Protein AF-G1VY00-F1 (afdb_monomer_lite)

Secondary structure (DSSP, 8-state):
------SHHHHHHHHHHHHHHT-TT-HHHHHHHHHHHHHH-HHHHHHHHHHHHHHTT-

pLDDT: mean 87.54, std 12.27, range [51.66, 95.81]

Radius of gyration: 11.23 Å; chains: 1; bounding box: 23×22×33 Å

Structure (mmCIF, N/CA/C/O backbone):
data_AF-G1VY00-F1
#
_entry.id   AF-G1VY00-F1
#
loop_
_atom_site.group_PDB
_atom_site.id
_atom_site.type_symbol
_atom_site.label_atom_id
_atom_site.label_alt_id
_atom_site.label_comp_id
_atom_site.label_asym_id
_atom_site.label_entity_id
_atom_site.label_seq_id
_atom_site.pdbx_PDB_ins_code
_atom_site.Cartn_x
_atom_site.Cartn_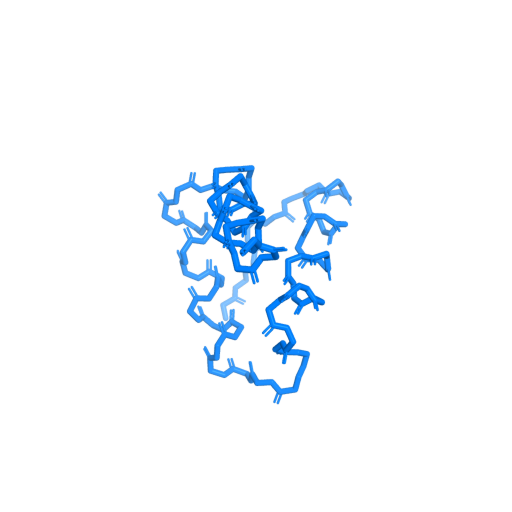y
_atom_site.Cartn_z
_atom_site.occupancy
_atom_site.B_iso_or_equiv
_atom_site.auth_seq_id
_atom_site.auth_comp_id
_atom_site.auth_asym_id
_atom_site.auth_atom_id
_atom_site.pdbx_PDB_model_num
ATOM 1 N N . MET A 1 1 ? 6.529 10.865 6.890 1.00 52.66 1 MET A N 1
ATOM 2 C CA . MET A 1 1 ? 5.096 10.909 7.259 1.00 52.66 1 MET A CA 1
ATOM 3 C C . MET A 1 1 ? 4.780 9.707 8.130 1.00 52.66 1 MET A C 1
ATOM 5 O O . MET A 1 1 ? 5.440 8.688 7.983 1.00 52.66 1 MET A O 1
ATOM 9 N N . LYS A 1 2 ? 3.854 9.832 9.084 1.00 53.22 2 LYS A N 1
ATOM 10 C CA . LYS A 1 2 ? 3.422 8.709 9.927 1.00 53.22 2 LYS A CA 1
ATOM 11 C C . LYS A 1 2 ? 2.226 8.069 9.216 1.00 53.22 2 LYS A C 1
ATOM 13 O O . LYS A 1 2 ? 1.242 8.767 9.025 1.00 53.22 2 LYS A O 1
ATOM 18 N N . ARG A 1 3 ? 2.343 6.808 8.788 1.00 61.88 3 ARG A N 1
ATOM 19 C CA . ARG A 1 3 ? 1.278 6.085 8.071 1.00 61.88 3 ARG A CA 1
ATOM 20 C C . ARG A 1 3 ? 0.063 5.892 8.976 1.00 61.88 3 ARG A C 1
ATOM 22 O O . ARG A 1 3 ? 0.218 5.467 10.122 1.00 61.88 3 ARG A O 1
ATOM 29 N N . THR A 1 4 ? -1.124 6.187 8.460 1.00 66.81 4 THR A N 1
ATOM 30 C CA . THR A 1 4 ? -2.397 6.141 9.196 1.00 66.81 4 THR A CA 1
ATOM 31 C C . THR A 1 4 ? -3.102 4.778 9.096 1.00 66.81 4 THR A C 1
ATOM 33 O O . THR A 1 4 ? -4.306 4.683 9.308 1.00 66.81 4 THR A O 1
ATOM 36 N N . PHE A 1 5 ? -2.369 3.705 8.783 1.00 65.56 5 PHE A N 1
ATOM 37 C CA . PHE A 1 5 ? -2.891 2.336 8.665 1.00 65.56 5 PHE A CA 1
ATOM 38 C C . PHE A 1 5 ? -2.830 1.671 10.048 1.00 65.56 5 PHE A C 1
ATOM 40 O O . PHE A 1 5 ? -1.795 1.159 10.473 1.00 65.56 5 PHE A O 1
ATOM 47 N N . LEU A 1 6 ? -3.905 1.804 10.826 1.00 65.88 6 LEU A N 1
ATOM 48 C CA . LEU A 1 6 ? -3.892 1.526 12.268 1.00 65.88 6 LEU A CA 1
ATOM 49 C C . LEU A 1 6 ? -4.034 0.034 12.618 1.00 65.88 6 LEU A C 1
ATOM 51 O O . LEU A 1 6 ? -3.818 -0.325 13.778 1.00 65.88 6 LEU A O 1
ATOM 55 N N . SER A 1 7 ? -4.388 -0.835 11.662 1.00 85.69 7 SER A N 1
ATOM 56 C CA . SER A 1 7 ? -4.647 -2.258 11.920 1.00 85.69 7 SER A CA 1
ATOM 57 C C . SER A 1 7 ? -3.592 -3.205 11.323 1.00 85.69 7 SER A C 1
ATOM 59 O O . SER A 1 7 ?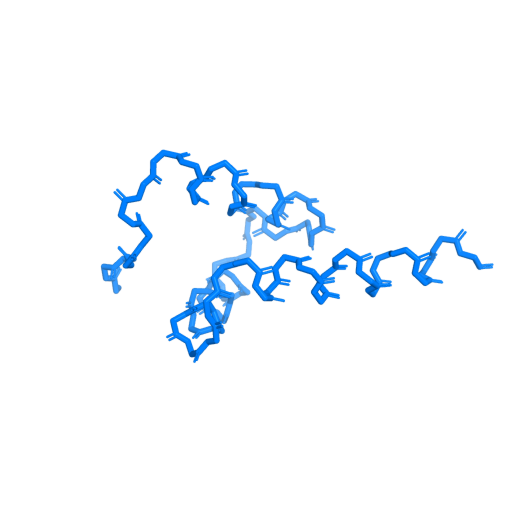 -2.936 -2.915 10.324 1.00 85.69 7 SER A O 1
ATOM 61 N N . GLU A 1 8 ? -3.444 -4.399 11.914 1.00 88.75 8 GLU A N 1
ATOM 62 C CA . GLU A 1 8 ? -2.619 -5.478 11.337 1.00 88.75 8 GLU A CA 1
ATOM 63 C C . GLU A 1 8 ? -3.117 -5.939 9.961 1.00 88.75 8 GLU A C 1
ATOM 65 O O . GLU A 1 8 ? -2.329 -6.430 9.150 1.00 88.75 8 GLU A O 1
ATOM 70 N N . GLN A 1 9 ? -4.421 -5.819 9.703 1.00 89.75 9 GLN A N 1
ATOM 71 C CA . GLN A 1 9 ? -5.013 -6.182 8.422 1.00 89.75 9 GLN A CA 1
ATOM 72 C C . GLN A 1 9 ? -4.563 -5.211 7.330 1.00 89.75 9 GLN A C 1
ATOM 74 O O . GLN A 1 9 ? -4.129 -5.666 6.272 1.00 89.75 9 GLN A O 1
ATOM 79 N N . ASP A 1 10 ? -4.571 -3.909 7.615 1.00 91.56 10 ASP A N 1
ATOM 80 C CA . ASP A 1 10 ? -4.143 -2.889 6.657 1.00 91.56 10 ASP A CA 1
ATOM 81 C C . ASP A 1 10 ? -2.673 -3.082 6.275 1.00 91.56 10 ASP A C 1
ATOM 83 O O . ASP A 1 10 ? -2.327 -3.051 5.098 1.00 91.56 10 ASP A O 1
ATOM 87 N N . ASN A 1 11 ? -1.807 -3.407 7.240 1.00 90.69 11 ASN A N 1
ATOM 88 C CA . ASN A 1 11 ? -0.397 -3.692 6.951 1.00 90.69 11 ASN A CA 1
ATOM 89 C C . ASN A 1 11 ? -0.221 -4.885 5.996 1.00 90.69 11 ASN A C 1
ATOM 91 O O . ASN A 1 11 ? 0.596 -4.834 5.081 1.00 90.69 11 ASN A O 1
ATOM 95 N N . LYS A 1 12 ? -1.026 -5.945 6.147 1.00 93.44 12 LYS A N 1
ATOM 96 C CA . LYS A 1 12 ? -0.980 -7.101 5.231 1.00 93.44 12 LYS A CA 1
ATOM 97 C C . LYS A 1 12 ? -1.456 -6.746 3.824 1.00 93.44 12 LYS A C 1
ATOM 99 O O . LYS A 1 12 ? -0.927 -7.288 2.853 1.00 93.44 12 LYS A O 1
ATOM 104 N N . ILE A 1 13 ? -2.467 -5.884 3.710 1.00 94.19 13 ILE A N 1
ATOM 105 C CA . ILE A 1 13 ? -2.956 -5.395 2.416 1.00 94.19 13 ILE A CA 1
ATOM 106 C C . ILE A 1 13 ? -1.876 -4.531 1.763 1.00 94.19 13 ILE A C 1
ATOM 108 O O . ILE A 1 13 ? -1.544 -4.751 0.602 1.00 94.19 13 ILE A O 1
ATOM 112 N N . TYR A 1 14 ? -1.267 -3.628 2.527 1.00 94.00 14 TYR A N 1
ATOM 113 C CA . TYR A 1 14 ? -0.183 -2.763 2.078 1.00 94.00 14 TYR A CA 1
ATOM 114 C C . TYR A 1 14 ? 1.010 -3.558 1.531 1.00 94.00 14 TYR A C 1
ATOM 116 O O . TYR A 1 14 ? 1.434 -3.342 0.397 1.00 9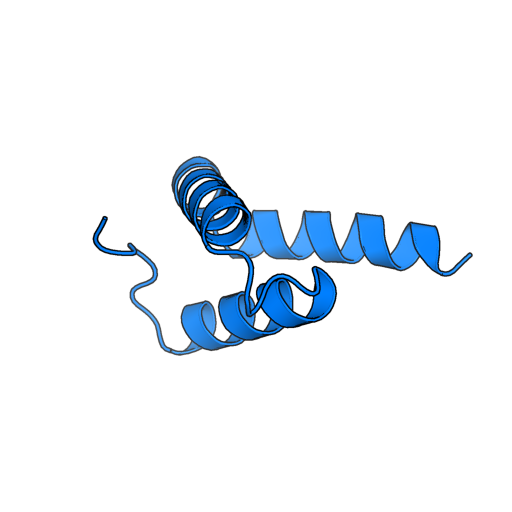4.00 14 TYR A O 1
ATOM 124 N N . ASP A 1 15 ? 1.491 -4.555 2.280 1.00 93.62 15 ASP A N 1
ATOM 125 C CA . ASP A 1 15 ? 2.582 -5.432 1.837 1.00 93.62 15 ASP A CA 1
ATOM 126 C C . ASP A 1 15 ? 2.241 -6.169 0.536 1.00 93.62 15 ASP A C 1
ATOM 128 O O . ASP A 1 15 ? 3.110 -6.448 -0.294 1.00 93.62 15 ASP A O 1
ATOM 132 N N . ARG A 1 16 ? 0.964 -6.515 0.347 1.00 94.12 16 ARG A N 1
ATOM 133 C CA . ARG A 1 16 ? 0.493 -7.176 -0.869 1.00 94.12 16 ARG A CA 1
ATOM 134 C C . ARG A 1 16 ? 0.430 -6.211 -2.046 1.00 94.12 16 ARG A C 1
ATOM 136 O O . ARG A 1 16 ? 0.799 -6.608 -3.146 1.00 94.12 16 ARG A O 1
ATOM 143 N N . ILE A 1 17 ? 0.003 -4.971 -1.813 1.00 94.69 17 ILE A N 1
ATOM 144 C CA . ILE A 1 17 ? 0.028 -3.904 -2.814 1.00 94.69 17 ILE A CA 1
ATOM 145 C C . ILE A 1 17 ? 1.460 -3.674 -3.302 1.00 94.69 17 ILE A C 1
ATOM 147 O O . ILE A 1 17 ? 1.691 -3.724 -4.508 1.00 94.69 17 ILE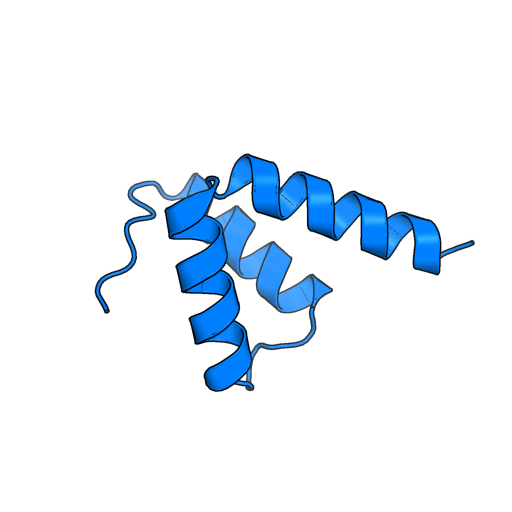 A O 1
ATOM 151 N N . ILE A 1 18 ? 2.414 -3.496 -2.381 1.00 94.56 18 ILE A N 1
ATOM 152 C CA . ILE A 1 18 ? 3.824 -3.276 -2.726 1.00 94.56 18 ILE A CA 1
ATOM 153 C C . ILE A 1 18 ? 4.346 -4.386 -3.640 1.00 94.56 18 ILE A C 1
ATOM 155 O O . ILE A 1 18 ? 4.945 -4.084 -4.668 1.00 94.56 18 ILE A O 1
ATOM 159 N N . LYS A 1 19 ? 4.057 -5.649 -3.305 1.00 94.00 19 LYS A N 1
ATOM 160 C CA . LYS A 1 19 ? 4.467 -6.814 -4.104 1.00 94.00 19 LYS A CA 1
ATOM 161 C C . LYS A 1 19 ? 3.835 -6.856 -5.490 1.00 94.00 19 LYS A C 1
ATOM 163 O O . LYS A 1 19 ? 4.488 -7.261 -6.438 1.00 94.00 19 LYS A O 1
ATOM 168 N N . ILE A 1 20 ? 2.560 -6.483 -5.612 1.00 92.31 20 ILE A N 1
ATOM 169 C CA . ILE A 1 20 ? 1.860 -6.461 -6.909 1.00 92.31 20 ILE A CA 1
ATOM 170 C C . ILE A 1 20 ? 2.416 -5.354 -7.807 1.00 92.31 20 ILE A C 1
ATOM 172 O O . ILE A 1 20 ? 2.490 -5.526 -9.021 1.00 92.31 20 ILE A O 1
ATOM 176 N N . MET A 1 21 ? 2.765 -4.214 -7.213 1.00 91.94 21 MET A N 1
ATOM 177 C CA . MET A 1 21 ? 3.331 -3.076 -7.932 1.00 91.94 21 MET A CA 1
ATOM 178 C C . MET A 1 21 ? 4.846 -3.200 -8.158 1.00 91.94 21 MET A C 1
ATOM 180 O O . MET A 1 21 ? 5.381 -2.421 -8.938 1.00 91.94 21 MET A O 1
ATOM 184 N N . GLU A 1 22 ? 5.516 -4.149 -7.493 1.00 94.31 22 GLU A N 1
ATOM 185 C CA . GLU A 1 22 ? 6.972 -4.366 -7.526 1.00 94.31 22 GLU A CA 1
ATOM 186 C C . GLU A 1 22 ? 7.781 -3.124 -7.090 1.00 94.31 22 GLU A C 1
ATOM 188 O O . GLU A 1 22 ? 8.821 -2.791 -7.660 1.00 94.31 22 GLU A O 1
ATOM 193 N N . ILE A 1 23 ? 7.292 -2.414 -6.065 1.00 94.56 23 ILE A N 1
ATOM 194 C CA . ILE A 1 23 ? 7.865 -1.140 -5.585 1.00 94.56 23 ILE A CA 1
ATOM 195 C C . ILE A 1 23 ? 8.618 -1.258 -4.251 1.00 94.56 23 ILE A C 1
ATOM 197 O O . ILE A 1 23 ? 8.845 -0.246 -3.587 1.00 94.56 23 ILE A O 1
ATOM 201 N N . GLU A 1 24 ? 9.028 -2.456 -3.814 1.00 93.25 24 GLU A N 1
ATOM 202 C CA . GLU A 1 24 ? 9.699 -2.667 -2.514 1.00 93.25 24 GLU A CA 1
ATOM 203 C C . GLU A 1 24 ? 10.920 -1.761 -2.301 1.00 93.25 24 GLU A C 1
ATOM 205 O O . GLU A 1 24 ? 11.200 -1.345 -1.176 1.00 93.25 24 GLU A O 1
ATOM 210 N N . ASN A 1 25 ? 11.641 -1.453 -3.380 1.00 93.44 25 ASN A N 1
ATOM 211 C CA . ASN A 1 25 ? 12.862 -0.649 -3.351 1.00 93.44 25 ASN A CA 1
ATOM 212 C C . ASN A 1 25 ? 12.677 0.760 -3.942 1.00 93.44 25 ASN A 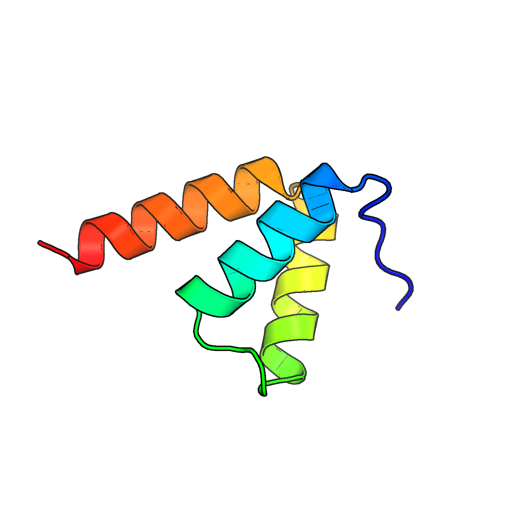C 1
ATOM 214 O O . ASN A 1 25 ? 13.658 1.488 -4.087 1.00 93.44 25 ASN A O 1
ATOM 218 N N . ASP A 1 26 ? 11.444 1.153 -4.275 1.00 95.06 26 ASP A N 1
ATOM 219 C CA . ASP A 1 26 ? 11.124 2.470 -4.825 1.00 95.06 26 ASP A CA 1
ATOM 220 C C . ASP A 1 26 ? 10.439 3.341 -3.762 1.00 95.06 26 ASP A C 1
ATOM 222 O O . ASP A 1 26 ? 9.226 3.295 -3.542 1.00 95.06 26 ASP A O 1
ATOM 226 N N . ALA A 1 27 ? 11.250 4.139 -3.065 1.00 92.12 27 ALA A N 1
ATOM 227 C CA . ALA A 1 27 ? 10.780 5.008 -1.990 1.00 92.12 27 ALA A CA 1
ATOM 228 C C . ALA A 1 27 ? 9.849 6.130 -2.484 1.00 92.12 27 ALA A C 1
ATOM 230 O O . ALA A 1 27 ? 8.989 6.593 -1.728 1.00 92.12 27 ALA A O 1
ATOM 231 N N . GLU A 1 28 ? 10.009 6.576 -3.733 1.00 95.12 28 GLU A N 1
ATOM 232 C CA . GLU A 1 28 ? 9.160 7.618 -4.308 1.00 95.12 28 GLU A CA 1
ATOM 233 C C . GLU A 1 28 ? 7.767 7.046 -4.585 1.00 95.12 28 GLU A C 1
ATOM 235 O O . GLU A 1 28 ? 6.766 7.592 -4.115 1.00 95.12 28 GLU A O 1
ATOM 240 N N . MET A 1 29 ? 7.700 5.877 -5.226 1.00 93.69 29 MET A N 1
ATOM 241 C CA . MET A 1 29 ? 6.438 5.181 -5.485 1.00 93.69 29 MET A CA 1
ATOM 242 C C . MET A 1 29 ? 5.727 4.751 -4.202 1.00 93.69 29 MET A C 1
ATOM 244 O O . MET A 1 29 ? 4.504 4.857 -4.122 1.00 93.69 29 MET A O 1
ATOM 248 N N . GLN A 1 30 ? 6.460 4.343 -3.162 1.00 93.56 30 GLN A N 1
ATOM 249 C CA . GLN A 1 30 ? 5.858 4.078 -1.850 1.00 93.56 30 GLN A CA 1
ATOM 250 C C . GLN A 1 30 ? 5.262 5.339 -1.215 1.00 93.56 30 GLN A C 1
ATOM 252 O O . GLN A 1 30 ? 4.222 5.259 -0.567 1.00 93.56 30 GLN A O 1
ATOM 257 N N . THR A 1 31 ? 5.873 6.509 -1.421 1.00 93.56 31 THR A N 1
ATOM 258 C CA . THR A 1 31 ? 5.332 7.783 -0.919 1.00 93.56 31 THR A CA 1
ATOM 259 C C . THR A 1 31 ? 4.055 8.182 -1.664 1.00 93.56 31 THR A C 1
ATOM 261 O O . THR A 1 31 ? 3.091 8.637 -1.040 1.00 93.56 31 THR A O 1
ATOM 264 N N . TYR A 1 32 ? 4.009 7.980 -2.984 1.00 94.38 32 TYR A N 1
ATOM 265 C CA . TYR A 1 32 ? 2.781 8.177 -3.758 1.00 94.38 32 TYR A CA 1
ATOM 266 C C . TYR A 1 32 ? 1.679 7.207 -3.336 1.00 94.38 32 TYR A C 1
ATOM 268 O O . TYR A 1 32 ? 0.538 7.630 -3.165 1.00 94.38 32 TYR A O 1
ATOM 276 N N . LEU A 1 33 ? 2.017 5.934 -3.114 1.00 94.12 33 LEU A N 1
ATOM 277 C CA . LEU A 1 33 ? 1.076 4.946 -2.597 1.00 94.12 33 LEU A CA 1
ATOM 278 C C . LEU A 1 33 ? 0.533 5.358 -1.225 1.00 94.12 33 LEU A C 1
ATOM 280 O O . LEU A 1 33 ? -0.676 5.331 -1.026 1.00 94.12 33 LEU A O 1
ATOM 284 N N . ASP A 1 34 ? 1.403 5.774 -0.302 1.00 93.75 34 ASP A N 1
ATOM 285 C CA . ASP A 1 34 ? 0.995 6.236 1.027 1.00 93.75 34 ASP A CA 1
ATOM 286 C C . ASP A 1 34 ? 0.002 7.408 0.920 1.00 93.75 34 ASP A C 1
ATOM 288 O O . ASP A 1 34 ? -1.053 7.381 1.549 1.00 93.75 34 ASP A O 1
ATOM 292 N N . THR A 1 35 ? 0.297 8.385 0.054 1.00 94.25 35 THR A N 1
ATOM 293 C CA . THR A 1 35 ? -0.582 9.541 -0.204 1.00 94.25 35 THR A CA 1
ATOM 294 C C . THR A 1 35 ? -1.928 9.100 -0.773 1.00 94.25 35 THR A C 1
ATOM 296 O O . THR A 1 35 ? -2.977 9.551 -0.324 1.00 94.25 35 THR A O 1
ATOM 299 N N . TRP A 1 36 ? -1.913 8.179 -1.734 1.00 95.25 36 TRP A N 1
ATOM 300 C CA . TRP A 1 36 ? -3.128 7.678 -2.361 1.00 95.25 36 TRP A CA 1
ATOM 301 C C . TRP A 1 36 ? -4.018 6.927 -1.365 1.00 95.25 36 TRP A C 1
ATOM 303 O O . TRP A 1 36 ? -5.237 7.104 -1.361 1.00 95.25 36 TRP A O 1
ATOM 313 N N . ILE A 1 37 ? -3.415 6.130 -0.478 1.00 94.69 37 ILE A N 1
ATOM 314 C CA . ILE A 1 37 ? -4.151 5.441 0.583 1.00 94.69 37 ILE A CA 1
ATOM 315 C C . ILE A 1 37 ? -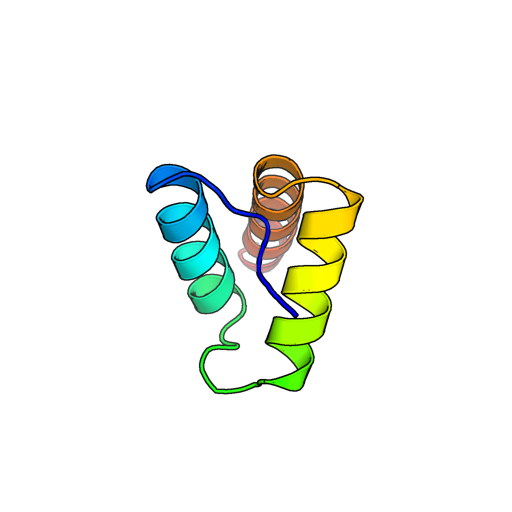4.734 6.444 1.583 1.00 94.69 37 ILE A C 1
ATOM 317 O O . ILE A 1 37 ? -5.880 6.270 1.996 1.00 94.69 37 ILE A O 1
ATOM 321 N N . ASP A 1 38 ? -3.996 7.491 1.955 1.00 93.25 38 ASP A N 1
ATOM 322 C CA . ASP A 1 38 ? -4.519 8.539 2.840 1.00 93.25 38 ASP A CA 1
ATOM 323 C C . ASP A 1 38 ? -5.713 9.292 2.204 1.00 93.25 38 ASP A C 1
ATOM 325 O O . ASP A 1 38 ? -6.611 9.733 2.922 1.00 93.25 38 ASP A O 1
ATOM 329 N N . GLU A 1 39 ? -5.769 9.411 0.871 1.00 94.44 39 GLU A N 1
ATOM 330 C CA . GLU A 1 39 ? -6.860 10.088 0.153 1.00 94.44 39 GLU A CA 1
ATOM 331 C C . GLU A 1 39 ? -8.150 9.262 0.050 1.00 94.44 39 GLU A C 1
ATOM 333 O O . GLU A 1 39 ? -9.241 9.819 0.200 1.00 94.44 39 GLU A O 1
ATOM 338 N N . ILE A 1 40 ? -8.054 7.960 -0.250 1.00 94.31 40 ILE A N 1
ATOM 339 C CA . ILE A 1 40 ? -9.237 7.142 -0.592 1.00 94.31 40 ILE A CA 1
ATOM 340 C C . ILE A 1 40 ? -9.406 5.866 0.241 1.00 94.31 40 ILE A C 1
ATOM 342 O O . ILE A 1 40 ? -10.423 5.186 0.111 1.00 94.31 40 ILE A O 1
ATOM 346 N N . GLY A 1 41 ? -8.452 5.550 1.114 1.00 94.00 41 GLY A N 1
ATOM 347 C CA . GLY A 1 41 ? -8.465 4.358 1.957 1.00 94.00 41 GLY A CA 1
ATOM 348 C C . GLY A 1 41 ? -7.848 3.122 1.298 1.00 94.00 41 GLY A C 1
ATOM 349 O O . GLY A 1 41 ? -7.857 2.947 0.079 1.00 94.00 41 GLY A O 1
ATOM 350 N N . ILE A 1 42 ? -7.306 2.232 2.133 1.00 94.25 42 ILE A N 1
ATOM 351 C CA . ILE A 1 42 ? -6.471 1.108 1.681 1.00 94.25 42 ILE A CA 1
ATOM 352 C C . ILE A 1 42 ? -7.253 0.040 0.915 1.00 94.25 42 ILE A C 1
ATOM 354 O O . ILE A 1 42 ? -6.739 -0.514 -0.055 1.00 94.25 42 ILE A O 1
ATOM 358 N N . ASP A 1 43 ? -8.503 -0.205 1.304 1.00 93.50 43 ASP A N 1
ATOM 359 C CA . ASP A 1 43 ? -9.368 -1.179 0.640 1.00 93.50 43 ASP A CA 1
ATOM 360 C C . ASP A 1 43 ? -9.698 -0.748 -0.798 1.00 93.50 43 ASP A C 1
ATOM 362 O O . ASP A 1 43 ? -9.637 -1.558 -1.725 1.00 93.50 43 ASP A O 1
ATOM 366 N N . GLU A 1 44 ? -9.986 0.541 -1.003 1.00 95.81 44 GLU A N 1
ATOM 367 C CA . GLU A 1 44 ? -10.299 1.104 -2.320 1.00 95.81 44 GLU A CA 1
ATOM 368 C C . GLU A 1 44 ? -9.054 1.130 -3.222 1.00 95.81 44 GLU A C 1
ATOM 370 O O . GLU A 1 44 ? -9.133 0.792 -4.407 1.00 95.81 44 GLU A O 1
ATOM 375 N N . VAL A 1 45 ? -7.885 1.473 -2.666 1.00 95.44 45 VAL A N 1
ATOM 376 C CA . VAL A 1 45 ? -6.604 1.365 -3.381 1.00 95.44 45 VAL A CA 1
ATOM 377 C C . VAL A 1 45 ? -6.343 -0.082 -3.807 1.00 95.44 45 VAL A C 1
ATOM 379 O O . VAL A 1 45 ? -6.015 -0.334 -4.970 1.00 95.44 45 VAL A O 1
ATOM 382 N N . PHE A 1 46 ? -6.531 -1.047 -2.904 1.00 94.62 46 PHE A N 1
ATOM 383 C CA . PHE A 1 46 ? -6.325 -2.461 -3.204 1.00 94.62 46 PHE A CA 1
ATOM 384 C C . PHE A 1 46 ? -7.250 -2.963 -4.323 1.00 94.62 46 PHE A C 1
ATOM 386 O O . PHE A 1 46 ? -6.759 -3.600 -5.259 1.00 94.62 46 PHE A O 1
ATOM 393 N N . ASP A 1 47 ? -8.551 -2.641 -4.291 1.00 95.06 47 ASP A N 1
ATOM 394 C CA . ASP A 1 47 ? -9.492 -3.039 -5.354 1.00 95.06 47 ASP A CA 1
ATOM 395 C C . ASP A 1 47 ? -9.080 -2.464 -6.718 1.00 95.06 47 ASP A C 1
ATOM 397 O O . ASP A 1 47 ? -9.049 -3.182 -7.722 1.00 95.06 47 ASP A O 1
ATOM 401 N N . LYS A 1 48 ? -8.674 -1.187 -6.771 1.00 95.44 48 LYS A N 1
ATOM 402 C CA . LYS A 1 48 ? -8.203 -0.559 -8.017 1.00 95.44 48 LYS A CA 1
ATOM 403 C C . LYS A 1 48 ? -6.952 -1.238 -8.570 1.00 95.44 48 LYS A C 1
ATOM 405 O O . LYS A 1 48 ? -6.901 -1.521 -9.767 1.00 95.44 48 LYS A O 1
ATOM 410 N N . ILE A 1 49 ? -5.969 -1.531 -7.720 1.00 92.75 49 ILE A N 1
ATOM 411 C CA . ILE A 1 49 ? -4.725 -2.193 -8.134 1.00 92.75 49 ILE A CA 1
ATOM 412 C C . ILE A 1 49 ? -5.004 -3.605 -8.645 1.00 92.75 49 ILE A C 1
ATOM 414 O O . ILE A 1 49 ? -4.516 -3.973 -9.713 1.00 92.75 49 ILE A O 1
ATOM 418 N N . ILE A 1 50 ? -5.832 -4.381 -7.941 1.00 91.31 50 ILE A N 1
ATOM 419 C CA . ILE A 1 50 ? -6.207 -5.731 -8.374 1.00 91.31 50 ILE A CA 1
ATOM 420 C C . ILE A 1 50 ? -6.949 -5.696 -9.709 1.00 91.31 50 ILE A C 1
ATOM 422 O O . ILE A 1 50 ? -6.657 -6.522 -10.575 1.00 91.31 50 ILE A O 1
ATOM 426 N N . ARG A 1 51 ? -7.864 -4.743 -9.923 1.00 90.81 51 ARG A N 1
ATOM 427 C CA . ARG A 1 51 ? -8.554 -4.588 -11.213 1.00 90.81 51 ARG A CA 1
ATOM 428 C C . ARG A 1 51 ? -7.581 -4.294 -12.350 1.00 90.81 51 ARG A C 1
ATOM 430 O O . ARG A 1 51 ? -7.663 -4.953 -13.381 1.00 90.81 51 ARG A O 1
ATOM 437 N N . ILE A 1 52 ? -6.656 -3.352 -12.163 1.00 88.00 52 ILE A N 1
ATOM 438 C CA . ILE A 1 52 ? -5.646 -3.009 -13.178 1.00 88.00 52 ILE A CA 1
ATOM 439 C C . ILE A 1 52 ? -4.743 -4.215 -13.461 1.00 88.00 52 ILE A C 1
ATOM 441 O O . ILE A 1 52 ? -4.542 -4.581 -14.616 1.00 88.00 52 ILE A O 1
ATOM 445 N N . HIS A 1 53 ? -4.245 -4.873 -12.413 1.00 82.75 53 HIS A N 1
ATOM 446 C CA . HIS A 1 53 ? -3.373 -6.036 -12.553 1.00 82.75 53 HIS A CA 1
ATOM 447 C C . HIS A 1 53 ? -4.084 -7.212 -13.239 1.00 82.75 53 HIS A C 1
ATOM 449 O O . HIS A 1 53 ? -3.503 -7.873 -14.092 1.00 82.75 53 HIS A O 1
ATOM 455 N N . SER A 1 54 ? -5.364 -7.438 -12.929 1.00 80.81 54 SER A N 1
ATOM 456 C CA . SER A 1 54 ? -6.169 -8.490 -13.563 1.00 80.81 54 SER A CA 1
ATOM 457 C C . SER A 1 54 ? -6.429 -8.215 -15.043 1.00 80.81 54 SER A C 1
ATOM 459 O O . SER A 1 54 ? -6.481 -9.159 -15.822 1.00 80.81 54 SER A O 1
ATOM 461 N N . LEU A 1 55 ? -6.574 -6.948 -15.446 1.00 76.00 55 LEU A N 1
ATOM 462 C CA . LEU A 1 55 ? -6.700 -6.571 -16.858 1.00 76.00 55 LEU A CA 1
ATOM 463 C C . LEU A 1 55 ? -5.403 -6.813 -17.635 1.00 76.00 55 LEU A C 1
ATOM 465 O O . LEU A 1 55 ? -5.468 -7.218 -18.786 1.00 76.00 55 LEU A O 1
ATOM 469 N N . ASN A 1 56 ? -4.244 -6.615 -17.002 1.00 66.81 56 ASN A N 1
ATOM 470 C CA . ASN A 1 56 ? -2.937 -6.856 -17.623 1.00 66.81 56 ASN A CA 1
ATOM 471 C C . ASN A 1 56 ? -2.582 -8.349 -17.776 1.00 66.81 56 ASN A C 1
ATOM 473 O O . ASN A 1 56 ? -1.574 -8.669 -18.402 1.00 66.81 56 ASN A O 1
ATOM 477 N N . LEU A 1 57 ? -3.370 -9.259 -17.192 1.00 61.72 57 LEU A N 1
ATOM 478 C CA . LEU A 1 57 ? -3.204 -10.713 -17.323 1.00 61.72 57 LEU A CA 1
ATOM 479 C C . LEU A 1 57 ? -4.012 -11.323 -18.488 1.00 61.72 57 LEU A C 1
ATOM 481 O O . LEU A 1 57 ? -3.924 -12.534 -18.700 1.00 61.72 57 LEU A O 1
ATOM 485 N N . TYR A 1 58 ? -4.781 -10.514 -19.226 1.00 51.66 58 TYR A N 1
ATOM 486 C CA . TYR A 1 58 ? -5.532 -10.896 -20.431 1.00 51.66 58 TYR A CA 1
ATOM 487 C C . TYR A 1 58 ? -4.942 -10.241 -21.681 1.00 51.66 58 TYR A C 1
ATOM 489 O O . TYR A 1 58 ? -4.983 -10.905 -22.743 1.00 51.66 58 TYR A O 1
#

Foldseek 3Di:
DDQPQPDPVLVVLLVVLCVLVVCPPPPPVNVVVSVVCVVPHSVVVSVVSCVVSVVVVD

Sequence (58 aa):
MKRTFLSEQDNKIYDRIIKIMEIENDAEMQTYLDTWIDEIGIDEVFDKIIRIHSLNLY